Protein AF-A0A2V6F5T4-F1 (afdb_monomer_lite)

Structure (mmCIF, N/CA/C/O backbone):
data_AF-A0A2V6F5T4-F1
#
_entry.id   AF-A0A2V6F5T4-F1
#
loop_
_atom_site.group_PDB
_atom_site.id
_atom_site.type_symbol
_atom_site.label_atom_id
_atom_site.label_alt_id
_atom_site.label_comp_id
_atom_site.label_asym_id
_atom_site.label_entity_id
_atom_site.label_seq_id
_atom_site.pdbx_PDB_ins_code
_atom_site.Cartn_x
_atom_site.Cartn_y
_atom_site.Cartn_z
_atom_site.occupancy
_atom_site.B_iso_or_equiv
_atom_site.auth_seq_id
_atom_site.auth_comp_id
_atom_site.auth_asym_id
_atom_site.auth_atom_id
_atom_site.pdbx_PDB_model_num
ATOM 1 N N . ASN A 1 1 ? -30.373 2.859 37.432 1.00 72.00 1 ASN A N 1
ATOM 2 C CA . ASN A 1 1 ? -30.813 2.061 36.276 1.00 72.00 1 ASN A CA 1
ATOM 3 C C . ASN A 1 1 ? -31.064 3.015 35.100 1.00 72.00 1 ASN A C 1
ATOM 5 O O . ASN A 1 1 ? -31.873 3.917 35.272 1.00 72.00 1 ASN A O 1
ATOM 9 N N . ASN A 1 2 ? -30.318 2.915 33.987 1.00 83.19 2 ASN A N 1
ATOM 10 C CA . ASN A 1 2 ? -30.470 3.783 32.800 1.00 83.19 2 ASN A CA 1
ATOM 11 C C . ASN A 1 2 ? -30.377 2.954 31.492 1.00 83.19 2 ASN A C 1
ATOM 13 O O . ASN A 1 2 ? -29.278 2.784 30.958 1.00 83.19 2 ASN A O 1
ATOM 17 N N . PRO A 1 3 ? -31.503 2.423 30.983 1.00 86.75 3 PRO A N 1
ATOM 18 C CA . PRO A 1 3 ? -31.529 1.568 29.794 1.00 86.75 3 PRO A CA 1
ATOM 19 C C . PRO A 1 3 ? -31.263 2.321 28.480 1.00 86.75 3 PRO A C 1
ATOM 21 O O . PRO A 1 3 ? -30.729 1.734 27.541 1.00 86.75 3 PRO A O 1
ATOM 24 N N . GLU A 1 4 ? -31.576 3.617 28.398 1.00 90.00 4 GLU A N 1
ATOM 25 C CA . GLU A 1 4 ? -31.294 4.417 27.197 1.00 90.00 4 GLU A CA 1
ATOM 26 C C . GLU A 1 4 ? -29.788 4.593 26.981 1.00 90.00 4 GLU A C 1
ATOM 28 O O . GLU A 1 4 ? -29.300 4.464 25.858 1.00 90.00 4 GLU A O 1
ATOM 33 N N . ALA A 1 5 ? -29.031 4.793 28.065 1.00 88.94 5 ALA A N 1
ATOM 34 C CA . ALA A 1 5 ? -27.573 4.842 28.002 1.00 88.94 5 ALA A CA 1
ATOM 35 C C . ALA A 1 5 ? -26.958 3.506 27.549 1.00 88.94 5 ALA A C 1
ATOM 37 O O . ALA A 1 5 ? -25.975 3.513 26.810 1.00 88.94 5 ALA A O 1
ATOM 38 N N . ALA A 1 6 ? -27.535 2.368 27.956 1.00 90.94 6 ALA A N 1
ATOM 39 C CA . ALA A 1 6 ? -27.099 1.051 27.488 1.00 90.94 6 ALA A CA 1
ATOM 40 C C . ALA A 1 6 ? -27.348 0.882 25.983 1.00 90.94 6 ALA A C 1
ATOM 42 O O . ALA A 1 6 ? -26.426 0.537 25.245 1.00 90.94 6 ALA A O 1
ATOM 43 N N . LYS A 1 7 ? -28.545 1.249 25.508 1.00 92.94 7 LYS A N 1
ATOM 44 C CA . LYS A 1 7 ? -28.891 1.191 24.083 1.00 92.94 7 LYS A CA 1
ATOM 45 C C . LYS A 1 7 ? -27.978 2.073 23.223 1.00 92.94 7 LYS A C 1
ATOM 47 O O . LYS A 1 7 ? -27.469 1.609 22.205 1.00 92.94 7 LYS A O 1
ATOM 52 N N . ALA A 1 8 ? -27.724 3.311 23.647 1.00 93.81 8 ALA A N 1
ATOM 53 C CA . ALA A 1 8 ? -26.816 4.213 22.940 1.00 93.81 8 ALA A CA 1
ATOM 54 C C . ALA A 1 8 ? -25.374 3.671 22.901 1.00 93.81 8 ALA A C 1
ATOM 56 O O . ALA A 1 8 ? -24.685 3.798 21.888 1.00 93.81 8 ALA A O 1
ATOM 57 N N . ALA A 1 9 ? -24.913 3.038 23.985 1.00 93.44 9 ALA A N 1
ATOM 58 C CA . ALA A 1 9 ? -23.590 2.424 24.030 1.00 93.44 9 ALA A CA 1
ATOM 59 C C . ALA A 1 9 ? -23.482 1.198 23.103 1.00 93.44 9 ALA A C 1
ATOM 61 O O . ALA A 1 9 ? -22.468 1.054 22.420 1.00 93.44 9 ALA A O 1
ATOM 62 N N . ASP A 1 10 ? -24.523 0.364 23.015 1.00 94.94 10 ASP A N 1
ATOM 63 C CA . ASP A 1 10 ? -24.585 -0.765 22.075 1.00 94.94 10 ASP A CA 1
ATOM 64 C C . ASP A 1 10 ? -24.602 -0.309 20.610 1.00 94.94 10 ASP A C 1
ATOM 66 O O . ASP A 1 10 ? -23.906 -0.878 19.766 1.00 94.94 10 ASP A O 1
ATOM 70 N N . GLU A 1 11 ? -25.365 0.736 20.283 1.00 95.75 11 GLU A N 1
ATOM 71 C CA . GLU A 1 11 ? -25.356 1.336 18.943 1.00 95.75 11 GLU A CA 1
ATOM 72 C C . GLU A 1 11 ? -23.974 1.913 18.605 1.00 95.75 11 GLU A C 1
ATOM 74 O O . GLU A 1 11 ? -23.445 1.666 17.518 1.00 95.75 11 GLU A O 1
ATOM 79 N N . GLY A 1 12 ? -23.337 2.591 19.564 1.00 95.44 12 GLY A N 1
ATOM 80 C CA . GLY A 1 12 ? -21.963 3.070 19.434 1.00 95.44 12 GLY A CA 1
ATOM 81 C C . GLY A 1 12 ? -20.952 1.941 19.203 1.00 95.44 12 GLY A C 1
ATOM 82 O O . GLY A 1 12 ? -20.086 2.065 18.336 1.00 95.44 12 GLY A O 1
ATOM 83 N N . ALA A 1 13 ? -21.077 0.820 19.920 1.00 97.00 13 ALA A N 1
ATOM 84 C CA . ALA A 1 13 ? -20.222 -0.352 19.735 1.00 97.00 13 ALA A CA 1
ATOM 85 C C . ALA A 1 13 ? -20.394 -0.980 18.344 1.00 97.00 13 ALA A C 1
ATOM 87 O O . ALA A 1 13 ? -19.398 -1.298 17.694 1.00 97.00 13 ALA A O 1
ATOM 88 N N . LYS A 1 14 ? -21.632 -1.079 17.841 1.00 97.06 14 LYS A N 1
ATOM 89 C CA . LYS A 1 14 ? -21.918 -1.579 16.484 1.00 97.06 14 LYS A CA 1
ATOM 90 C C . LYS A 1 14 ? -21.342 -0.675 15.395 1.00 97.06 14 LYS A C 1
ATOM 92 O O . LYS A 1 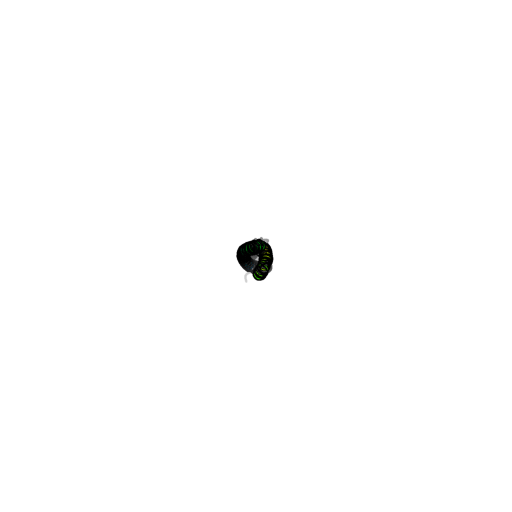14 ? -20.770 -1.168 14.424 1.00 97.06 14 LYS A O 1
ATOM 97 N N . LEU A 1 15 ? -21.466 0.645 15.545 1.00 96.62 15 LEU A N 1
ATOM 98 C CA . LEU A 1 15 ? -20.877 1.603 14.604 1.00 96.62 15 LEU A CA 1
ATOM 99 C C . LEU A 1 15 ? -19.347 1.539 14.620 1.00 96.62 15 LEU A C 1
ATOM 101 O O . LEU A 1 15 ? -18.727 1.539 13.557 1.00 96.62 15 LEU A O 1
ATOM 105 N N . ALA A 1 16 ? -18.740 1.433 15.804 1.00 96.50 16 ALA A N 1
ATOM 106 C CA . ALA A 1 16 ? -17.295 1.274 15.941 1.00 96.50 16 ALA A CA 1
ATOM 107 C C . ALA A 1 16 ? -16.802 -0.048 15.331 1.00 96.50 16 ALA A C 1
ATOM 109 O O . ALA A 1 16 ? -15.759 -0.076 14.683 1.00 96.50 16 ALA A O 1
ATOM 110 N N . GLU A 1 17 ? -17.566 -1.131 15.481 1.00 97.56 17 GLU A N 1
ATOM 111 C CA . GLU A 1 17 ? -17.277 -2.411 14.839 1.00 97.56 17 GLU A CA 1
ATOM 112 C C . GLU A 1 17 ? -17.312 -2.321 13.315 1.00 97.56 17 GLU A C 1
ATOM 114 O O . GLU A 1 17 ? -16.372 -2.776 12.660 1.00 97.56 17 GLU A O 1
ATOM 119 N N . LYS A 1 18 ? -18.358 -1.704 12.756 1.00 97.56 18 LYS A N 1
ATOM 120 C CA . LYS A 1 18 ? -18.464 -1.498 11.311 1.00 97.56 18 LYS A CA 1
ATOM 121 C C . LYS A 1 18 ? -17.301 -0.657 10.784 1.00 97.56 18 LYS A C 1
ATOM 123 O O . LYS A 1 18 ? -16.649 -1.058 9.827 1.00 97.56 18 LYS A O 1
ATOM 128 N N . LEU A 1 19 ? -16.990 0.453 11.452 1.00 97.50 19 LEU A N 1
ATOM 129 C CA . LEU A 1 19 ? -15.878 1.323 11.073 1.00 97.50 19 LEU A CA 1
ATOM 130 C C . LEU A 1 19 ? -14.531 0.586 11.106 1.00 97.50 19 LEU A C 1
ATOM 132 O O . LEU A 1 19 ? -13.723 0.745 10.193 1.00 97.50 19 LEU A O 1
ATOM 136 N N . ALA A 1 20 ? -14.284 -0.231 12.133 1.00 97.94 20 ALA A N 1
ATOM 137 C CA . ALA A 1 20 ? -13.067 -1.032 12.220 1.00 97.94 20 ALA A CA 1
ATOM 138 C C . ALA A 1 20 ? -12.972 -2.058 11.079 1.00 97.94 20 ALA A C 1
ATOM 140 O O . ALA A 1 20 ? -11.898 -2.231 10.508 1.00 97.94 20 ALA A O 1
ATOM 141 N N . ALA A 1 21 ? -14.085 -2.700 10.709 1.00 98.06 21 ALA A N 1
ATOM 142 C CA . ALA A 1 21 ? -14.123 -3.627 9.580 1.00 98.06 21 ALA A CA 1
ATOM 143 C C . ALA A 1 21 ? -13.851 -2.921 8.239 1.00 98.06 21 ALA A C 1
ATOM 145 O O . ALA A 1 21 ? -13.029 -3.400 7.454 1.00 98.06 21 ALA A O 1
ATOM 146 N N . ASP A 1 22 ? -14.483 -1.768 8.006 1.00 97.94 22 ASP A N 1
ATOM 147 C CA . ASP A 1 22 ? -14.306 -0.975 6.786 1.00 97.94 22 ASP A CA 1
ATOM 148 C C . ASP A 1 22 ? -12.851 -0.491 6.645 1.00 97.94 22 ASP A C 1
ATOM 150 O O . ASP A 1 22 ? -12.232 -0.653 5.591 1.00 97.94 22 ASP A O 1
ATOM 154 N N . LEU A 1 23 ? -12.256 0.030 7.724 1.00 97.88 23 LEU A N 1
ATOM 155 C CA . LEU A 1 23 ? -10.866 0.499 7.713 1.00 97.88 23 LEU A CA 1
ATOM 156 C C . LEU A 1 23 ? -9.849 -0.645 7.628 1.00 97.88 23 LEU A C 1
ATOM 158 O O . LEU A 1 23 ? -8.803 -0.480 7.001 1.00 97.88 23 LEU A O 1
ATOM 162 N N . ALA A 1 24 ? -10.145 -1.819 8.191 1.00 98.19 24 ALA A N 1
ATOM 163 C CA . ALA A 1 24 ? -9.314 -3.006 8.001 1.00 98.19 24 ALA A CA 1
ATOM 164 C C . ALA A 1 24 ? -9.333 -3.487 6.540 1.00 98.19 24 ALA A C 1
ATOM 166 O O . ALA A 1 24 ? -8.290 -3.866 6.001 1.00 98.19 24 ALA A O 1
ATOM 167 N N . ALA A 1 25 ? -10.494 -3.447 5.879 1.00 98.06 25 ALA A N 1
ATOM 168 C CA . ALA A 1 25 ? -10.601 -3.763 4.458 1.00 98.06 25 ALA A CA 1
ATOM 169 C C . ALA A 1 25 ? -9.822 -2.756 3.597 1.00 98.06 25 ALA A C 1
ATOM 171 O O . ALA A 1 25 ? -9.091 -3.163 2.694 1.00 98.06 25 ALA A O 1
ATOM 172 N N . GLU A 1 26 ? -9.917 -1.463 3.909 1.00 96.88 26 GLU A N 1
ATOM 173 C CA . GLU A 1 26 ? -9.156 -0.417 3.220 1.00 96.88 26 GLU A CA 1
ATOM 174 C C . GLU A 1 26 ? -7.643 -0.576 3.428 1.00 96.88 26 GLU A C 1
ATOM 176 O O . GLU A 1 26 ? -6.873 -0.497 2.475 1.00 96.88 26 GLU A O 1
ATOM 181 N N . SER A 1 27 ? -7.204 -0.910 4.647 1.00 98.25 27 SER A N 1
ATOM 182 C CA . SER A 1 27 ? -5.794 -1.201 4.923 1.00 98.25 27 SER A CA 1
ATOM 183 C C . SER A 1 27 ? -5.257 -2.364 4.092 1.00 98.25 27 SER A C 1
ATOM 185 O O . SER A 1 27 ? -4.097 -2.315 3.683 1.00 98.25 27 SER A O 1
ATOM 187 N N . ARG A 1 28 ? -6.064 -3.401 3.835 1.00 97.94 28 ARG A N 1
ATOM 188 C CA . ARG A 1 28 ? -5.659 -4.522 2.972 1.00 97.94 28 ARG A CA 1
ATOM 189 C C . ARG A 1 28 ? -5.526 -4.081 1.520 1.00 97.94 28 ARG A C 1
ATOM 191 O O . ARG A 1 28 ? -4.487 -4.321 0.919 1.00 97.94 28 ARG A O 1
ATOM 198 N N . LYS A 1 29 ? -6.514 -3.348 0.996 1.00 97.81 29 LYS A N 1
ATOM 199 C CA . LYS A 1 29 ? -6.450 -2.792 -0.366 1.00 97.81 29 LYS A CA 1
ATOM 200 C C . LYS A 1 29 ? -5.232 -1.891 -0.562 1.00 97.81 29 LYS A C 1
ATOM 202 O O . LYS A 1 29 ? -4.568 -1.983 -1.589 1.00 97.81 29 LYS A O 1
ATOM 207 N N . ALA A 1 30 ? -4.917 -1.048 0.421 1.00 97.75 30 ALA A N 1
ATOM 208 C CA . ALA A 1 30 ? -3.745 -0.182 0.369 1.00 97.75 30 ALA A CA 1
ATOM 209 C C . ALA A 1 30 ? -2.432 -0.988 0.380 1.00 97.75 30 ALA A C 1
ATOM 211 O O . ALA A 1 30 ? -1.507 -0.661 -0.362 1.00 97.75 30 ALA A O 1
ATOM 212 N N . ALA A 1 31 ? -2.361 -2.075 1.158 1.00 98.06 31 ALA A N 1
ATOM 213 C CA . ALA A 1 31 ? -1.215 -2.984 1.146 1.00 98.06 31 ALA A CA 1
ATOM 214 C C . ALA A 1 31 ? -1.055 -3.704 -0.207 1.00 98.06 31 ALA A C 1
ATOM 216 O O . ALA A 1 31 ? 0.057 -3.783 -0.730 1.00 98.06 31 ALA A O 1
ATOM 217 N N . ASP A 1 32 ? -2.155 -4.163 -0.810 1.00 97.75 32 ASP A N 1
ATOM 218 C CA . ASP A 1 32 ? -2.145 -4.781 -2.141 1.00 97.75 32 ASP A CA 1
ATOM 219 C C . ASP A 1 32 ? -1.714 -3.780 -3.227 1.00 97.75 32 ASP A C 1
ATOM 221 O O . ASP A 1 32 ? -0.905 -4.107 -4.099 1.00 97.75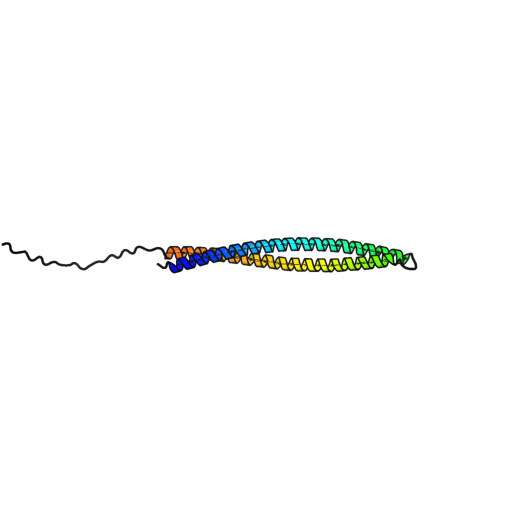 32 ASP A O 1
ATOM 225 N N . ALA A 1 33 ? -2.196 -2.534 -3.150 1.00 97.88 33 ALA A N 1
ATOM 226 C CA . ALA A 1 33 ? -1.789 -1.455 -4.048 1.00 97.88 33 ALA A CA 1
ATOM 227 C C . ALA A 1 33 ? -0.294 -1.125 -3.907 1.00 97.88 33 ALA A C 1
ATOM 229 O O . ALA A 1 33 ? 0.393 -0.935 -4.911 1.00 97.88 33 ALA A O 1
ATOM 230 N N . PHE A 1 34 ? 0.237 -1.118 -2.681 1.00 98.38 34 PHE A N 1
ATOM 231 C CA . PHE A 1 34 ? 1.669 -0.954 -2.446 1.00 98.38 34 PHE A CA 1
ATOM 232 C C . PHE A 1 34 ? 2.484 -2.108 -3.038 1.00 98.3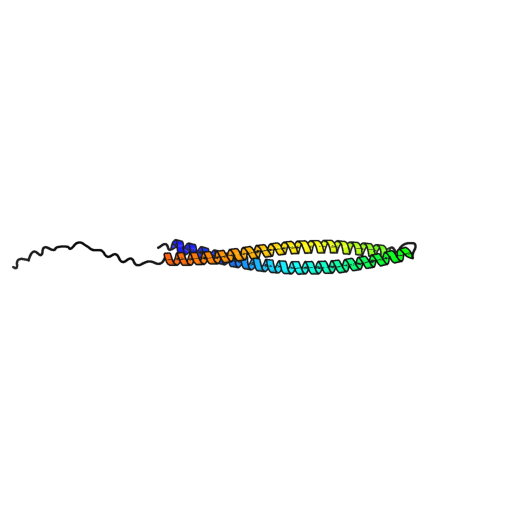8 34 PHE A C 1
ATOM 234 O O . PHE A 1 34 ? 3.461 -1.864 -3.747 1.00 98.38 34 PHE A O 1
ATOM 241 N N . ALA A 1 35 ? 2.050 -3.356 -2.851 1.00 98.19 35 ALA A N 1
ATOM 242 C CA . ALA A 1 35 ? 2.701 -4.513 -3.463 1.00 98.19 35 ALA A CA 1
ATOM 243 C C . ALA A 1 35 ? 2.688 -4.449 -5.003 1.00 98.19 35 ALA A C 1
ATOM 245 O O . ALA A 1 35 ? 3.679 -4.793 -5.651 1.00 98.19 35 ALA A O 1
ATOM 246 N N . ALA A 1 36 ? 1.593 -3.976 -5.603 1.00 97.88 36 ALA A N 1
ATOM 247 C CA . ALA A 1 36 ? 1.515 -3.748 -7.044 1.00 97.88 36 ALA A CA 1
ATOM 248 C C . ALA A 1 36 ? 2.476 -2.637 -7.506 1.00 97.88 36 ALA A C 1
ATOM 250 O O . ALA A 1 36 ? 3.157 -2.801 -8.519 1.00 97.88 36 ALA A O 1
ATOM 251 N N . ALA A 1 37 ? 2.584 -1.544 -6.746 1.00 98.06 37 ALA A N 1
ATOM 252 C CA . ALA A 1 37 ? 3.499 -0.447 -7.049 1.00 98.06 37 ALA A CA 1
ATOM 253 C C . ALA A 1 37 ? 4.978 -0.864 -6.943 1.00 98.06 37 ALA A C 1
ATOM 255 O O . ALA A 1 37 ? 5.787 -0.437 -7.764 1.00 98.06 37 ALA A O 1
ATOM 256 N N . ILE A 1 38 ? 5.331 -1.748 -5.999 1.00 98.38 38 ILE A N 1
ATOM 257 C CA . ILE A 1 38 ? 6.672 -2.355 -5.927 1.00 98.38 38 ILE A CA 1
ATOM 258 C C . ILE A 1 38 ? 6.983 -3.107 -7.224 1.00 98.38 38 ILE A C 1
ATOM 260 O O . ILE A 1 38 ? 7.994 -2.821 -7.860 1.00 98.38 38 ILE A O 1
ATOM 264 N N . LYS A 1 39 ? 6.091 -4.007 -7.659 1.00 97.75 39 LYS A N 1
ATOM 265 C CA . LYS A 1 39 ? 6.289 -4.780 -8.898 1.00 97.75 39 LYS A CA 1
ATOM 266 C C . LYS A 1 39 ? 6.393 -3.881 -10.129 1.00 97.75 39 LYS A C 1
ATOM 268 O O . LYS A 1 39 ? 7.188 -4.151 -11.025 1.00 97.75 39 LYS A O 1
ATOM 273 N N . ALA A 1 40 ? 5.595 -2.815 -10.186 1.00 97.75 40 ALA A N 1
ATOM 274 C CA . ALA A 1 40 ? 5.653 -1.846 -11.276 1.00 97.75 40 ALA A CA 1
ATOM 275 C C . ALA A 1 40 ? 6.998 -1.103 -11.311 1.00 97.75 40 ALA A C 1
ATOM 277 O O . ALA A 1 40 ? 7.566 -0.939 -12.389 1.00 97.75 40 ALA A O 1
ATOM 278 N N . ALA A 1 41 ? 7.526 -0.708 -10.148 1.00 97.56 41 ALA A N 1
ATOM 279 C CA . ALA A 1 41 ? 8.847 -0.094 -10.038 1.00 97.56 41 ALA A CA 1
ATOM 280 C C . ALA A 1 41 ? 9.967 -1.059 -10.453 1.00 97.56 41 ALA A C 1
ATOM 282 O O . ALA A 1 41 ? 10.841 -0.681 -11.222 1.00 97.56 41 ALA A O 1
ATOM 283 N N . GLU A 1 42 ? 9.912 -2.326 -10.033 1.00 97.81 42 GLU A N 1
ATOM 284 C CA . GLU A 1 42 ? 10.884 -3.345 -10.458 1.00 97.81 42 GLU A CA 1
ATOM 285 C C . GLU A 1 42 ? 10.848 -3.585 -11.975 1.00 97.81 42 GLU A C 1
ATOM 287 O O . GLU A 1 42 ? 11.891 -3.679 -12.625 1.00 97.81 42 GLU A O 1
ATOM 292 N N . ALA A 1 43 ? 9.649 -3.642 -12.562 1.00 97.50 43 ALA A N 1
ATOM 293 C CA . ALA A 1 43 ? 9.485 -3.788 -14.004 1.00 97.50 43 ALA A CA 1
ATOM 294 C C . ALA A 1 43 ? 10.007 -2.563 -14.776 1.00 97.50 43 ALA A C 1
ATOM 296 O O . ALA A 1 43 ? 10.627 -2.726 -15.828 1.00 97.50 43 ALA A O 1
ATOM 297 N N . ALA A 1 44 ? 9.781 -1.350 -14.264 1.00 98.00 44 ALA A N 1
ATOM 298 C CA . ALA A 1 44 ? 10.298 -0.124 -14.867 1.00 98.00 44 ALA A CA 1
ATOM 299 C C . ALA A 1 44 ? 11.834 -0.063 -14.795 1.00 98.00 44 ALA A C 1
ATOM 301 O O . ALA A 1 44 ? 12.471 0.188 -15.818 1.00 98.00 44 ALA A O 1
ATOM 302 N N . ALA A 1 45 ? 12.428 -0.429 -13.657 1.00 97.44 45 ALA A N 1
ATOM 303 C CA . ALA A 1 45 ? 13.879 -0.509 -13.493 1.00 97.44 45 ALA A CA 1
ATOM 304 C C . ALA A 1 45 ? 14.519 -1.529 -14.452 1.00 97.44 45 ALA A C 1
ATOM 306 O O . ALA A 1 45 ? 15.571 -1.275 -15.044 1.00 97.44 45 ALA A O 1
ATOM 307 N N . ALA A 1 46 ? 13.869 -2.680 -14.663 1.00 97.75 46 ALA A N 1
ATOM 308 C CA . ALA A 1 46 ? 14.321 -3.669 -15.639 1.00 97.75 46 ALA A CA 1
ATOM 309 C C . ALA A 1 46 ? 14.266 -3.126 -17.080 1.00 97.75 46 ALA A C 1
ATOM 311 O O . ALA A 1 46 ? 15.203 -3.332 -17.852 1.00 97.75 46 ALA A O 1
ATOM 312 N N . GLN A 1 47 ? 13.200 -2.403 -17.438 1.00 96.69 47 GLN A N 1
ATOM 313 C CA . GLN A 1 47 ? 13.073 -1.759 -18.751 1.00 96.69 47 GLN A CA 1
ATOM 314 C C . GLN A 1 47 ? 14.128 -0.673 -18.962 1.00 96.69 47 GLN A C 1
ATOM 316 O O . GLN A 1 47 ? 14.735 -0.627 -20.031 1.00 96.69 47 GLN A O 1
ATOM 321 N N . LEU A 1 48 ? 14.397 0.141 -17.939 1.00 97.88 48 LEU A N 1
ATOM 322 C CA . LEU A 1 48 ? 15.466 1.134 -17.955 1.00 97.88 48 LEU A CA 1
ATOM 323 C C . LEU A 1 48 ? 16.827 0.486 -18.208 1.00 97.88 48 LEU A C 1
ATOM 325 O O . LEU A 1 48 ? 17.565 0.942 -19.078 1.00 97.88 48 LEU A O 1
ATOM 329 N N . LYS A 1 49 ? 17.143 -0.613 -17.513 1.00 97.50 49 LYS A N 1
ATOM 330 C CA . LYS A 1 49 ? 18.403 -1.332 -17.733 1.00 97.50 49 LYS A CA 1
ATOM 331 C C . LYS A 1 49 ? 18.546 -1.795 -19.185 1.00 97.50 49 LYS A C 1
ATOM 333 O O . LYS A 1 49 ? 19.575 -1.542 -19.804 1.00 97.50 49 LYS A O 1
ATOM 338 N N . VAL A 1 50 ? 17.505 -2.416 -19.739 1.00 98.00 50 VAL A N 1
ATOM 339 C CA . VAL A 1 50 ? 17.512 -2.891 -21.132 1.00 98.00 50 VAL A CA 1
ATOM 340 C C . VAL A 1 50 ? 17.657 -1.729 -22.119 1.00 98.00 50 VAL A C 1
ATOM 342 O O . VAL A 1 50 ? 18.414 -1.832 -23.084 1.00 98.00 50 VAL A O 1
ATOM 345 N N . ALA A 1 51 ? 16.954 -0.617 -21.897 1.00 97.69 51 ALA A N 1
ATOM 346 C CA . ALA A 1 51 ? 17.039 0.555 -22.764 1.00 97.69 51 ALA A CA 1
ATOM 347 C C . ALA A 1 51 ? 18.433 1.208 -22.709 1.00 97.69 51 ALA A C 1
ATOM 349 O O . ALA A 1 51 ? 18.997 1.547 -23.748 1.00 97.69 51 ALA A O 1
ATOM 350 N N . ALA A 1 52 ? 19.036 1.295 -21.520 1.00 97.50 52 ALA A N 1
ATOM 351 C CA . ALA A 1 52 ? 20.395 1.801 -21.342 1.00 97.50 52 ALA A CA 1
ATOM 352 C C . ALA A 1 52 ? 21.443 0.920 -22.047 1.00 97.50 52 ALA A C 1
ATOM 354 O O . ALA A 1 52 ? 22.342 1.441 -22.707 1.00 97.50 52 ALA A O 1
ATOM 355 N N . GLU A 1 53 ? 21.312 -0.409 -21.961 1.00 97.81 53 GLU A N 1
ATOM 356 C CA . GLU A 1 53 ? 22.189 -1.358 -22.663 1.00 97.81 53 GLU A CA 1
ATOM 357 C C . GLU A 1 53 ? 22.071 -1.218 -24.191 1.00 97.81 53 GLU A C 1
ATOM 359 O O . GLU A 1 53 ? 23.088 -1.172 -24.889 1.00 97.81 53 GLU A O 1
ATOM 364 N N . LYS A 1 54 ? 20.846 -1.076 -24.719 1.00 97.25 54 LYS A N 1
ATOM 365 C CA . LYS A 1 54 ? 20.613 -0.818 -26.150 1.00 97.25 54 LYS A CA 1
ATOM 366 C C . LYS A 1 54 ? 21.226 0.501 -26.606 1.00 97.25 54 LYS A C 1
ATOM 368 O O . LYS A 1 54 ? 21.886 0.534 -27.643 1.00 97.25 54 LYS A O 1
ATOM 373 N N . PHE A 1 55 ? 21.039 1.572 -25.838 1.00 97.50 55 PHE A N 1
ATOM 374 C CA . PHE A 1 55 ? 21.618 2.873 -26.156 1.00 97.50 55 PHE A CA 1
ATOM 375 C C . PHE A 1 55 ? 23.150 2.827 -26.158 1.00 97.50 55 PHE A C 1
ATOM 377 O O . PHE A 1 55 ? 23.778 3.315 -27.097 1.00 97.50 55 PHE A O 1
ATOM 384 N N . ALA A 1 56 ? 23.767 2.168 -25.171 1.00 96.69 56 ALA A N 1
ATOM 385 C CA . ALA A 1 56 ? 25.217 1.985 -25.125 1.00 96.69 56 ALA A CA 1
ATOM 386 C C . ALA A 1 56 ? 25.750 1.204 -26.344 1.00 96.69 56 ALA A C 1
ATOM 388 O O . ALA A 1 56 ? 26.776 1.575 -26.927 1.00 96.69 56 ALA A O 1
ATOM 389 N N . ALA A 1 57 ? 25.037 0.153 -26.763 1.00 95.56 57 ALA A N 1
ATOM 390 C CA . ALA A 1 57 ? 25.378 -0.621 -27.953 1.00 95.56 57 ALA A CA 1
ATOM 391 C C . ALA A 1 57 ? 25.243 0.209 -29.242 1.00 95.56 57 ALA A C 1
ATOM 393 O O . ALA A 1 57 ? 26.163 0.213 -30.062 1.00 95.56 57 ALA A O 1
ATOM 394 N N . ALA A 1 58 ? 24.142 0.951 -29.398 1.00 94.31 58 ALA A N 1
ATOM 395 C CA . ALA A 1 58 ? 23.907 1.815 -30.554 1.00 94.31 58 ALA A CA 1
ATOM 396 C C . ALA A 1 58 ? 24.951 2.939 -30.647 1.00 94.31 58 ALA A C 1
ATOM 398 O O . ALA A 1 58 ? 25.493 3.195 -31.721 1.00 94.31 58 ALA A O 1
ATOM 399 N N . LYS A 1 59 ? 25.317 3.539 -29.508 1.00 94.19 59 LYS A N 1
ATOM 400 C CA . LYS A 1 59 ? 26.395 4.529 -29.423 1.00 94.19 59 LYS A CA 1
ATOM 401 C C . LYS A 1 59 ? 27.733 3.946 -29.887 1.00 94.19 59 LYS A C 1
ATOM 403 O O . LYS A 1 59 ? 28.382 4.526 -30.749 1.00 94.19 59 LYS A O 1
ATOM 408 N N . THR A 1 60 ? 28.097 2.763 -29.390 1.00 93.00 60 THR A N 1
ATOM 409 C CA . THR A 1 60 ? 29.342 2.083 -29.788 1.00 93.00 60 THR A CA 1
ATOM 410 C C . THR A 1 60 ? 29.365 1.755 -31.287 1.00 93.00 60 THR A C 1
ATOM 412 O O . THR A 1 60 ? 30.416 1.833 -31.925 1.00 93.00 60 THR A O 1
ATOM 415 N N . ALA A 1 61 ? 28.225 1.368 -31.868 1.00 89.56 61 ALA A N 1
ATOM 416 C CA . ALA A 1 61 ? 28.115 1.073 -33.297 1.00 89.56 61 ALA A CA 1
ATOM 417 C C . ALA A 1 61 ? 28.274 2.334 -34.169 1.00 89.56 61 ALA A C 1
ATOM 419 O O . ALA A 1 61 ? 29.006 2.304 -35.162 1.00 89.56 61 ALA A O 1
ATOM 420 N N . ALA A 1 62 ? 27.647 3.444 -33.771 1.00 88.12 62 ALA A N 1
ATOM 421 C CA . ALA A 1 62 ? 27.786 4.735 -34.443 1.00 88.12 62 ALA A CA 1
ATOM 422 C C . ALA A 1 62 ? 29.230 5.278 -34.366 1.00 88.12 62 ALA A C 1
ATOM 424 O O . ALA A 1 62 ? 29.787 5.712 -35.371 1.00 88.12 62 ALA A O 1
ATOM 425 N N . GLU A 1 63 ? 29.882 5.176 -33.204 1.00 86.50 63 GLU A N 1
ATOM 426 C CA . GLU A 1 63 ? 31.265 5.646 -33.013 1.00 86.50 63 GLU A CA 1
ATOM 427 C C . GLU A 1 63 ? 32.284 4.841 -33.841 1.00 86.50 63 GLU A C 1
ATOM 429 O O . GLU A 1 63 ? 33.201 5.411 -34.434 1.00 86.50 63 GLU A O 1
ATOM 434 N N . LYS A 1 64 ? 32.119 3.513 -33.939 1.00 82.56 64 LYS A N 1
ATOM 435 C CA . LYS A 1 64 ? 33.009 2.648 -34.743 1.00 82.56 64 LYS A CA 1
ATOM 436 C C . LYS A 1 64 ? 32.952 2.937 -36.241 1.00 82.56 64 LYS A C 1
ATOM 438 O O . LYS A 1 64 ? 33.939 2.724 -36.939 1.00 82.56 64 LYS A O 1
ATOM 443 N N . THR A 1 65 ? 31.802 3.360 -36.752 1.00 71.50 65 THR A N 1
ATOM 444 C CA . THR A 1 65 ? 31.640 3.656 -38.183 1.00 71.50 65 THR A CA 1
ATOM 445 C C . THR A 1 65 ? 32.093 5.067 -38.522 1.00 71.50 65 THR A C 1
ATOM 447 O O . THR A 1 65 ? 32.711 5.253 -39.566 1.00 71.50 65 THR A O 1
ATOM 450 N N . GLN A 1 66 ? 31.944 6.022 -37.598 1.00 68.12 66 GLN A N 1
ATOM 451 C CA . GLN A 1 66 ? 32.569 7.343 -37.709 1.00 68.12 66 GLN A CA 1
ATOM 452 C C . GLN A 1 66 ? 34.100 7.292 -37.835 1.00 68.12 66 GLN A C 1
ATOM 454 O O . GLN A 1 66 ? 34.670 8.169 -38.475 1.00 68.12 66 GLN A O 1
ATOM 459 N N . SER A 1 67 ? 34.783 6.285 -37.269 1.00 62.69 67 SER A N 1
ATOM 460 C CA . SER A 1 67 ? 36.241 6.156 -37.437 1.00 62.69 67 SER A CA 1
ATOM 461 C C . SER A 1 67 ? 36.669 5.535 -38.772 1.00 62.69 67 SER A C 1
ATOM 463 O O . SER A 1 67 ? 37.853 5.587 -39.094 1.00 62.69 67 SER A O 1
ATOM 465 N N . ASN A 1 68 ? 35.747 4.914 -39.518 1.00 61.56 68 ASN A N 1
ATOM 466 C CA . ASN A 1 68 ? 36.065 4.065 -40.673 1.00 61.56 68 ASN A CA 1
ATOM 467 C C . ASN A 1 68 ? 35.384 4.482 -41.990 1.00 61.56 68 ASN A C 1
ATOM 469 O O . ASN A 1 68 ? 35.769 3.960 -43.035 1.00 61.56 68 ASN A O 1
ATOM 473 N N . ALA A 1 69 ? 34.394 5.379 -41.971 1.00 59.28 69 ALA A N 1
ATOM 474 C CA . ALA A 1 69 ? 33.657 5.802 -43.160 1.00 59.28 69 ALA A CA 1
ATOM 475 C C . ALA A 1 69 ? 33.436 7.324 -43.188 1.00 59.28 69 ALA A C 1
ATOM 477 O O . ALA A 1 69 ? 32.872 7.899 -42.258 1.00 59.28 69 ALA A O 1
ATOM 478 N N . GLU A 1 70 ? 33.837 7.962 -44.292 1.00 64.69 70 GLU A N 1
ATOM 479 C CA . GLU A 1 70 ? 33.296 9.256 -44.716 1.00 64.69 70 GLU A CA 1
ATOM 480 C C . GLU A 1 70 ? 32.322 9.009 -45.881 1.00 64.69 70 GLU A C 1
ATOM 482 O O . GLU A 1 70 ? 32.748 8.452 -46.899 1.00 64.69 70 GLU A O 1
ATOM 487 N N . PRO A 1 71 ? 31.040 9.417 -45.797 1.00 63.53 71 PRO A N 1
ATOM 488 C CA . PRO A 1 71 ? 30.332 10.023 -44.661 1.00 63.53 71 PRO A CA 1
ATOM 489 C C . PRO A 1 71 ? 29.879 9.003 -43.587 1.00 63.53 71 PRO A C 1
ATOM 491 O O 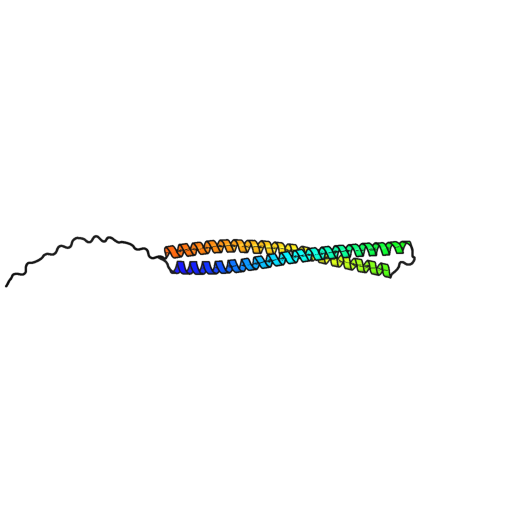. PRO A 1 71 ? 29.827 7.803 -43.865 1.00 63.53 71 PRO A O 1
ATOM 494 N N . PRO A 1 72 ? 29.515 9.471 -42.373 1.00 69.25 72 PRO A N 1
ATOM 495 C CA . PRO A 1 72 ? 28.944 8.627 -41.326 1.00 69.25 72 PRO A CA 1
ATOM 496 C C . PRO A 1 72 ? 27.638 7.971 -41.782 1.00 69.25 72 PRO A C 1
ATOM 498 O O . PRO A 1 72 ? 26.824 8.584 -42.476 1.00 69.25 72 PRO A O 1
ATOM 501 N N . ASP A 1 73 ? 27.438 6.728 -41.355 1.00 83.50 73 ASP A N 1
ATOM 502 C CA . ASP A 1 73 ? 26.264 5.937 -41.705 1.00 83.50 73 ASP A CA 1
ATOM 503 C C . ASP A 1 73 ? 25.003 6.522 -41.042 1.00 83.50 73 ASP A C 1
ATOM 505 O O . ASP A 1 73 ? 24.821 6.451 -39.821 1.00 83.50 73 ASP 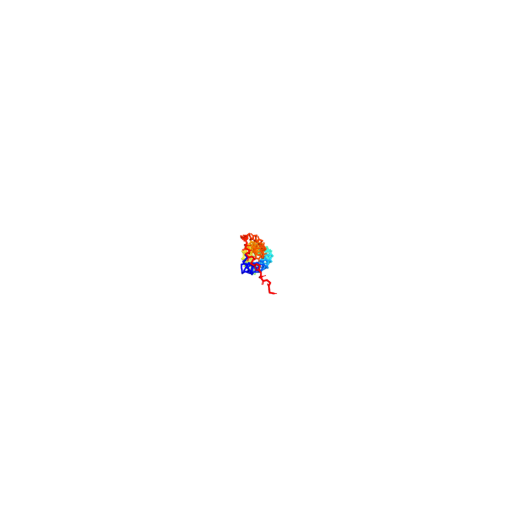A O 1
ATOM 509 N N . ALA A 1 74 ? 24.147 7.145 -41.855 1.00 86.75 74 ALA A N 1
ATOM 510 C CA . ALA A 1 74 ? 22.948 7.839 -41.398 1.00 86.75 74 ALA A CA 1
ATOM 511 C C . ALA A 1 74 ? 21.970 6.909 -40.659 1.00 86.75 74 ALA A C 1
ATOM 513 O O . ALA A 1 74 ? 21.295 7.361 -39.730 1.00 86.75 74 ALA A O 1
ATOM 514 N N . ASP A 1 75 ? 21.937 5.619 -41.008 1.00 89.38 75 ASP A N 1
ATOM 515 C CA . ASP A 1 75 ? 21.056 4.644 -40.365 1.00 89.38 75 ASP A CA 1
ATOM 516 C C . ASP A 1 75 ? 21.523 4.337 -38.933 1.00 89.38 75 ASP A C 1
ATOM 518 O O . ASP A 1 75 ? 20.703 4.188 -38.023 1.00 89.38 75 ASP A O 1
ATOM 522 N N . LEU A 1 76 ? 22.838 4.315 -38.688 1.00 89.44 76 LEU A N 1
ATOM 523 C CA . LEU A 1 76 ? 23.398 4.101 -37.349 1.00 89.44 76 LEU A CA 1
ATOM 524 C C . LEU A 1 76 ? 23.224 5.317 -36.436 1.00 89.44 76 LEU A C 1
ATOM 526 O O . LEU A 1 76 ? 22.961 5.149 -35.243 1.00 89.44 76 LEU A O 1
ATOM 530 N N . ILE A 1 77 ? 23.321 6.531 -36.985 1.00 89.62 77 ILE A N 1
ATOM 531 C CA . ILE A 1 77 ? 23.007 7.760 -36.242 1.00 89.62 77 ILE A CA 1
ATOM 532 C C . ILE A 1 77 ? 21.523 7.778 -35.860 1.00 89.62 77 ILE A C 1
ATOM 534 O O . ILE A 1 77 ? 21.195 7.966 -34.688 1.00 89.62 77 ILE A O 1
ATOM 538 N N . ALA A 1 78 ? 20.630 7.477 -36.807 1.00 91.69 78 ALA A N 1
ATOM 539 C CA . ALA A 1 78 ? 19.198 7.384 -36.535 1.00 91.69 78 ALA A CA 1
ATOM 540 C C . ALA A 1 78 ? 18.872 6.307 -35.482 1.00 91.69 78 ALA A C 1
ATOM 542 O O . ALA A 1 78 ? 18.053 6.543 -34.592 1.00 91.69 78 ALA A O 1
ATOM 543 N N . ALA A 1 79 ? 19.538 5.148 -35.532 1.00 92.88 79 ALA A N 1
ATOM 544 C CA . ALA A 1 79 ? 19.381 4.091 -34.534 1.00 92.88 79 ALA A CA 1
ATOM 545 C C . ALA A 1 79 ? 19.870 4.515 -33.137 1.00 92.88 79 ALA A C 1
ATOM 547 O O . ALA A 1 79 ? 19.222 4.197 -32.138 1.00 92.88 79 ALA A O 1
ATOM 548 N N . ARG A 1 80 ? 20.984 5.258 -33.050 1.00 94.62 80 ARG A N 1
ATOM 549 C CA . ARG A 1 80 ? 21.493 5.824 -31.790 1.00 94.62 80 ARG A CA 1
ATOM 550 C C . ARG A 1 80 ? 20.514 6.829 -31.194 1.00 94.62 80 ARG A C 1
ATOM 552 O O . ARG A 1 80 ? 20.233 6.744 -30.002 1.00 94.62 80 ARG A O 1
ATOM 559 N N . ASP A 1 81 ? 19.974 7.732 -32.006 1.00 95.00 81 ASP A N 1
ATOM 560 C CA . ASP A 1 81 ? 19.025 8.752 -31.547 1.00 95.00 81 ASP A CA 1
ATOM 561 C C . ASP A 1 81 ? 17.679 8.135 -31.135 1.00 95.00 81 ASP A C 1
ATOM 563 O O . ASP A 1 81 ? 17.057 8.565 -30.163 1.00 95.00 81 ASP A O 1
ATOM 567 N N . ALA A 1 82 ? 17.226 7.091 -31.836 1.00 95.69 82 ALA A N 1
ATOM 568 C CA . ALA A 1 82 ? 16.048 6.326 -31.435 1.00 95.69 82 ALA A CA 1
ATOM 569 C C . ALA A 1 82 ? 16.273 5.609 -30.093 1.00 95.69 82 ALA A C 1
ATOM 571 O O . ALA A 1 82 ? 15.427 5.695 -29.203 1.00 95.69 82 ALA A O 1
ATOM 572 N N . ALA A 1 83 ? 17.427 4.958 -29.918 1.00 96.00 83 ALA A N 1
ATOM 573 C CA . ALA A 1 83 ? 17.771 4.280 -28.671 1.00 96.00 83 ALA A CA 1
ATOM 574 C C . ALA A 1 83 ? 17.956 5.259 -27.496 1.00 96.00 83 ALA A C 1
ATOM 576 O O . ALA A 1 83 ? 17.615 4.916 -26.366 1.00 96.00 83 ALA A O 1
ATOM 577 N N . GLU A 1 84 ? 18.452 6.476 -27.746 1.00 96.88 84 GLU A N 1
ATOM 578 C CA . GLU A 1 84 ? 18.518 7.547 -26.741 1.00 96.88 84 GLU A CA 1
ATOM 579 C C . GLU A 1 84 ? 17.121 7.925 -26.252 1.00 96.88 84 GLU A C 1
ATOM 581 O O . GLU A 1 84 ? 16.865 7.893 -25.052 1.00 96.88 84 GLU A O 1
ATOM 586 N N . LYS A 1 85 ? 16.188 8.183 -27.176 1.00 96.31 85 LYS A N 1
ATOM 587 C CA . LYS A 1 85 ? 14.794 8.500 -26.830 1.00 96.31 85 LYS A CA 1
ATOM 588 C C . LYS A 1 85 ? 14.114 7.369 -26.062 1.00 96.31 85 LYS A C 1
ATOM 590 O O . LYS A 1 85 ? 13.368 7.628 -25.120 1.00 96.31 85 LYS A O 1
ATOM 595 N N . GLU A 1 86 ? 14.363 6.113 -26.440 1.00 95.62 86 GLU A N 1
ATOM 596 C CA . GLU A 1 86 ? 13.867 4.953 -25.688 1.00 95.62 86 GLU A CA 1
ATOM 597 C C . GLU A 1 86 ? 14.442 4.908 -24.264 1.00 95.62 86 GLU A C 1
ATOM 599 O O . GLU A 1 86 ? 13.707 4.620 -23.317 1.00 95.62 86 GLU A O 1
ATOM 604 N N . ALA A 1 87 ? 15.733 5.209 -24.096 1.00 97.00 87 ALA A N 1
ATOM 605 C CA . ALA A 1 87 ? 16.374 5.267 -22.786 1.00 97.00 87 ALA A CA 1
ATOM 606 C C . ALA A 1 87 ? 15.823 6.416 -21.929 1.00 97.00 87 ALA A C 1
ATOM 608 O O . ALA A 1 87 ? 15.502 6.190 -20.764 1.00 97.00 87 ALA A O 1
ATOM 609 N N . GLU A 1 88 ? 15.637 7.611 -22.492 1.00 96.94 88 GLU A N 1
ATOM 610 C CA . GLU A 1 88 ? 15.032 8.758 -21.802 1.00 96.94 88 GLU A CA 1
ATOM 611 C C . GLU A 1 88 ? 13.598 8.461 -21.344 1.00 96.94 88 GLU A C 1
ATOM 613 O O . GLU A 1 88 ? 13.258 8.678 -20.179 1.00 96.94 88 GLU A O 1
ATOM 618 N N . ALA A 1 89 ? 12.773 7.876 -22.218 1.00 96.62 89 ALA A N 1
ATOM 619 C CA . ALA A 1 89 ? 11.415 7.466 -21.867 1.00 96.62 89 ALA A CA 1
ATOM 620 C C . ALA A 1 89 ? 11.403 6.396 -20.759 1.00 96.62 89 ALA A C 1
ATOM 622 O O . ALA A 1 89 ? 10.533 6.400 -19.883 1.00 96.62 89 ALA A O 1
ATOM 623 N N . ALA A 1 90 ? 12.376 5.479 -20.764 1.00 97.38 90 ALA A N 1
ATOM 624 C CA . ALA A 1 90 ? 12.515 4.480 -19.712 1.00 97.38 90 ALA A CA 1
ATOM 625 C C . ALA A 1 90 ? 12.971 5.093 -18.374 1.00 97.38 90 ALA A C 1
ATOM 627 O O . ALA A 1 90 ? 12.486 4.662 -17.329 1.00 97.38 90 ALA A O 1
ATOM 628 N N . VAL A 1 91 ? 13.834 6.120 -18.394 1.00 97.81 91 VAL A N 1
ATOM 629 C CA . VAL A 1 91 ? 14.222 6.891 -17.196 1.00 97.81 91 VAL A CA 1
ATOM 630 C C . VAL A 1 91 ? 13.004 7.582 -16.587 1.00 97.81 91 VAL A C 1
ATOM 632 O O . VAL A 1 91 ? 12.782 7.493 -15.379 1.00 97.81 91 VAL A O 1
ATOM 635 N N . GLU A 1 92 ? 12.191 8.249 -17.407 1.00 97.44 92 GLU A N 1
ATOM 636 C CA . GLU A 1 92 ? 10.980 8.920 -16.928 1.00 97.44 92 GLU A CA 1
ATOM 637 C C . GLU A 1 92 ? 9.994 7.919 -16.315 1.00 97.44 92 GLU A C 1
ATOM 639 O O . GLU A 1 92 ? 9.475 8.135 -15.217 1.00 97.44 92 GLU A O 1
ATOM 644 N N . LYS A 1 93 ? 9.796 6.774 -16.974 1.00 96.00 93 LYS A N 1
ATOM 645 C CA . LYS A 1 93 ? 8.924 5.709 -16.477 1.00 96.00 93 LYS A CA 1
ATOM 646 C C . LYS A 1 93 ? 9.406 5.114 -15.152 1.00 96.00 93 LYS A C 1
ATOM 648 O O . LYS A 1 93 ? 8.580 4.877 -14.270 1.00 96.00 93 LYS A O 1
ATOM 653 N N . ASP A 1 94 ? 10.708 4.879 -15.002 1.00 98.12 94 ASP A N 1
ATOM 654 C CA . ASP A 1 94 ? 11.308 4.406 -13.748 1.00 98.12 94 ASP A CA 1
ATOM 655 C C . ASP A 1 94 ? 11.085 5.408 -12.610 1.00 98.12 94 ASP A C 1
ATOM 657 O O . ASP A 1 94 ? 10.597 5.041 -11.538 1.00 98.12 94 ASP A O 1
ATOM 661 N N . LYS A 1 95 ? 11.307 6.699 -12.881 1.00 97.94 95 LYS A N 1
ATOM 662 C CA . LYS A 1 95 ? 11.045 7.771 -11.919 1.00 97.94 95 LYS A CA 1
ATOM 663 C C . LYS A 1 95 ? 9.577 7.803 -11.484 1.00 97.94 95 LYS A C 1
ATOM 665 O O . LYS A 1 95 ? 9.299 7.795 -10.284 1.00 97.94 95 LYS A O 1
ATOM 670 N N . MET A 1 96 ? 8.641 7.793 -12.434 1.00 97.62 96 MET A N 1
ATOM 671 C CA . MET A 1 96 ? 7.204 7.787 -12.133 1.00 97.62 96 MET A CA 1
ATOM 672 C C . MET A 1 96 ? 6.796 6.553 -11.321 1.00 97.62 96 MET A C 1
ATOM 674 O O . MET A 1 96 ? 6.015 6.660 -10.374 1.00 97.62 96 MET A O 1
ATOM 678 N N . ALA A 1 97 ? 7.335 5.378 -11.656 1.00 97.75 97 ALA A N 1
ATOM 679 C CA . ALA A 1 97 ? 7.061 4.153 -10.913 1.00 97.75 97 ALA A CA 1
ATOM 680 C C . ALA A 1 97 ? 7.637 4.210 -9.485 1.00 97.75 97 ALA A C 1
ATOM 682 O O . ALA A 1 97 ? 6.986 3.766 -8.536 1.00 97.75 97 ALA A O 1
ATOM 683 N N . GLY A 1 98 ? 8.812 4.820 -9.307 1.00 96.56 98 GLY A N 1
ATOM 684 C CA . GLY A 1 98 ? 9.406 5.096 -7.999 1.00 96.56 98 GLY A CA 1
ATOM 685 C C . GLY A 1 98 ? 8.551 6.031 -7.137 1.00 96.56 98 GLY A C 1
ATOM 686 O O . GLY A 1 98 ? 8.286 5.725 -5.971 1.00 96.56 98 GLY A O 1
ATOM 687 N N . GLU A 1 99 ? 8.061 7.134 -7.703 1.00 97.06 99 GLU A N 1
ATOM 688 C CA . GLU A 1 99 ? 7.166 8.082 -7.019 1.00 97.06 99 GLU A CA 1
ATOM 689 C C . GLU A 1 99 ? 5.821 7.437 -6.642 1.00 97.06 99 GLU A C 1
ATOM 691 O O . GLU A 1 99 ? 5.330 7.609 -5.518 1.00 97.06 99 GLU A O 1
ATOM 696 N N . ALA A 1 100 ? 5.253 6.628 -7.542 1.00 97.56 100 ALA A N 1
ATOM 697 C CA . ALA A 1 100 ? 4.043 5.854 -7.279 1.00 97.56 100 ALA A CA 1
ATOM 698 C C . ALA A 1 100 ? 4.250 4.849 -6.136 1.00 97.56 100 ALA A C 1
ATOM 700 O O . ALA A 1 100 ? 3.397 4.739 -5.254 1.00 97.56 100 ALA A O 1
ATOM 701 N N . ARG A 1 101 ? 5.405 4.169 -6.094 1.00 98.00 101 ARG A N 1
ATOM 702 C CA . ARG A 1 101 ? 5.768 3.259 -4.999 1.00 98.00 101 ARG A CA 1
ATOM 703 C C . ARG A 1 101 ? 5.836 3.984 -3.657 1.00 98.00 101 ARG A C 1
ATOM 705 O O . ARG A 1 101 ? 5.238 3.507 -2.698 1.00 98.00 101 ARG A O 1
ATOM 712 N N . ILE A 1 102 ? 6.503 5.138 -3.592 1.00 97.69 102 ILE A N 1
ATOM 713 C CA . ILE A 1 102 ? 6.604 5.947 -2.361 1.00 97.69 102 ILE A CA 1
ATOM 714 C C . ILE A 1 102 ? 5.217 6.414 -1.898 1.00 97.69 102 ILE A C 1
ATOM 716 O O . ILE A 1 102 ? 4.913 6.417 -0.705 1.00 97.69 102 ILE A O 1
ATOM 720 N N . THR A 1 103 ? 4.359 6.811 -2.836 1.00 97.19 103 THR A N 1
ATOM 721 C CA . THR A 1 103 ? 2.994 7.257 -2.524 1.00 97.19 103 THR A CA 1
ATOM 722 C C . THR A 1 103 ? 2.148 6.104 -1.988 1.00 97.19 103 THR A C 1
ATOM 724 O O . THR A 1 103 ? 1.465 6.257 -0.975 1.00 97.19 103 THR A O 1
ATOM 727 N N . ALA A 1 104 ? 2.234 4.932 -2.619 1.00 97.38 104 ALA A N 1
ATOM 728 C CA . ALA A 1 104 ? 1.523 3.740 -2.179 1.00 97.38 104 ALA A CA 1
ATOM 729 C C . ALA A 1 104 ? 2.024 3.232 -0.815 1.00 97.38 104 ALA A C 1
ATOM 731 O O . ALA A 1 104 ? 1.212 2.821 0.008 1.00 97.38 104 ALA A O 1
ATOM 732 N N . GLU A 1 105 ? 3.328 3.330 -0.534 1.00 97.88 105 GLU A N 1
ATOM 733 C CA . GLU A 1 105 ? 3.914 2.999 0.772 1.00 97.88 105 GLU A CA 1
ATOM 734 C C . GLU A 1 105 ? 3.306 3.848 1.892 1.00 97.88 105 GLU A C 1
ATOM 736 O O . GLU A 1 105 ? 2.813 3.319 2.892 1.00 97.88 105 GLU A O 1
ATOM 741 N N . LYS A 1 106 ? 3.287 5.173 1.700 1.00 97.19 106 LYS A N 1
ATOM 742 C CA . LYS A 1 106 ? 2.692 6.111 2.660 1.00 97.19 106 LYS A CA 1
ATOM 743 C C . LYS A 1 106 ? 1.206 5.826 2.857 1.00 97.19 106 LYS A C 1
ATOM 745 O O . LYS A 1 106 ? 0.752 5.736 3.995 1.00 97.19 106 LYS A O 1
ATOM 750 N N . GLY A 1 107 ? 0.470 5.608 1.765 1.00 97.88 107 GLY A N 1
ATOM 751 C CA . GLY A 1 107 ? -0.948 5.252 1.818 1.00 97.88 107 GLY A CA 1
ATOM 752 C C . GLY A 1 107 ? -1.207 3.960 2.600 1.00 97.88 107 GLY A C 1
ATOM 753 O O . GLY A 1 107 ? -2.097 3.922 3.450 1.00 97.88 107 GLY A O 1
ATOM 754 N N . ALA A 1 108 ? -0.398 2.920 2.382 1.00 97.94 108 ALA A N 1
ATOM 755 C CA . ALA A 1 108 ? -0.494 1.660 3.116 1.00 97.94 108 ALA A CA 1
ATOM 756 C C . ALA A 1 108 ? -0.187 1.832 4.613 1.00 97.94 108 ALA A C 1
ATOM 758 O O . ALA A 1 108 ? -0.915 1.298 5.455 1.00 97.94 108 ALA A O 1
ATOM 759 N N . ALA A 1 109 ? 0.842 2.611 4.958 1.00 97.81 109 ALA A N 1
ATOM 760 C CA . ALA A 1 109 ? 1.197 2.899 6.345 1.00 97.81 109 ALA A CA 1
ATOM 761 C C . ALA A 1 109 ? 0.084 3.670 7.078 1.00 97.81 109 ALA A C 1
ATOM 763 O O . ALA A 1 109 ? -0.310 3.295 8.185 1.00 97.81 109 ALA A O 1
ATOM 764 N N . GLU A 1 110 ? -0.472 4.707 6.448 1.00 97.44 110 GLU A N 1
ATOM 765 C CA . GLU A 1 110 ? -1.572 5.495 7.008 1.00 97.44 110 GLU A CA 1
ATOM 766 C C . GLU A 1 110 ? -2.856 4.675 7.170 1.00 97.44 110 GLU A C 1
ATOM 768 O O . GLU A 1 110 ? -3.513 4.750 8.212 1.00 97.44 110 GLU A O 1
ATOM 773 N N . ALA A 1 111 ? -3.215 3.868 6.168 1.00 97.75 111 ALA A N 1
ATOM 774 C CA . ALA A 1 111 ? -4.387 3.002 6.240 1.00 97.75 111 ALA A CA 1
ATOM 775 C C . ALA A 1 111 ? -4.234 1.948 7.350 1.00 97.75 111 ALA A C 1
ATOM 777 O O . ALA A 1 111 ? -5.170 1.725 8.120 1.00 97.75 111 ALA A O 1
ATOM 778 N N . SER A 1 112 ? -3.036 1.374 7.504 1.00 97.44 112 SER A N 1
ATOM 779 C CA . SER A 1 112 ? -2.722 0.447 8.597 1.00 97.44 112 SER A CA 1
ATOM 780 C C . SER A 1 112 ? -2.845 1.108 9.972 1.00 97.44 112 SER A C 1
ATOM 782 O O . SER A 1 112 ? -3.435 0.534 10.890 1.00 97.44 112 SER A O 1
ATOM 784 N N . ALA A 1 113 ? -2.342 2.336 10.122 1.00 98.12 113 ALA A N 1
ATOM 785 C CA . ALA A 1 113 ? -2.458 3.088 11.369 1.00 98.12 113 ALA A CA 1
ATOM 786 C C . ALA A 1 113 ? -3.926 3.379 11.727 1.00 98.12 113 ALA A C 1
ATOM 788 O O . ALA A 1 113 ? -4.339 3.150 12.866 1.00 98.12 113 ALA A O 1
ATOM 789 N N . LYS A 1 114 ? -4.735 3.812 10.750 1.00 97.50 114 LYS A N 1
ATOM 790 C CA . LYS A 1 114 ? -6.175 4.057 10.938 1.00 97.50 114 LYS A CA 1
ATOM 791 C C . LYS A 1 114 ? -6.937 2.785 11.306 1.00 97.50 114 LYS A C 1
ATOM 793 O O . LYS A 1 114 ? -7.797 2.837 12.181 1.00 97.50 114 LYS A O 1
ATOM 798 N N . ALA A 1 115 ? -6.611 1.651 10.687 1.00 98.00 115 ALA A N 1
ATOM 799 C CA . ALA A 1 115 ? -7.224 0.370 11.026 1.00 98.00 115 ALA A CA 1
ATOM 800 C C . ALA A 1 115 ? -6.937 -0.033 12.485 1.00 98.00 115 ALA A C 1
ATOM 802 O O . ALA A 1 115 ? -7.861 -0.395 13.210 1.00 98.00 115 ALA A O 1
ATOM 803 N N . LYS A 1 116 ? -5.687 0.114 12.951 1.00 97.38 116 LYS A N 1
ATOM 804 C CA . LYS A 1 116 ? -5.300 -0.182 14.346 1.00 97.38 116 LYS A CA 1
ATOM 805 C C . LYS A 1 116 ? -5.986 0.731 15.365 1.00 97.38 116 LYS A C 1
ATOM 807 O O . LYS A 1 116 ? -6.445 0.272 16.413 1.00 97.38 116 LYS A O 1
ATOM 812 N N . ASP A 1 117 ? -6.069 2.026 15.067 1.00 97.25 117 ASP A N 1
ATOM 813 C CA . ASP A 1 117 ? -6.787 2.983 15.916 1.00 97.25 117 ASP A CA 1
ATOM 814 C C . ASP A 1 117 ? -8.288 2.651 15.988 1.00 97.25 117 ASP A C 1
ATOM 816 O O . ASP A 1 117 ? -8.880 2.632 17.069 1.00 97.25 117 ASP A O 1
ATOM 820 N N . ALA A 1 118 ? -8.901 2.300 14.855 1.00 96.75 118 ALA A N 1
ATOM 821 C CA . ALA A 1 118 ? -10.297 1.883 14.809 1.00 96.75 118 ALA A CA 1
ATOM 822 C C . ALA A 1 118 ? -10.551 0.579 15.578 1.00 96.75 118 ALA A C 1
ATOM 824 O O . ALA A 1 118 ? -11.559 0.474 16.274 1.00 96.75 118 ALA A O 1
ATOM 825 N N . GLU A 1 119 ? -9.630 -0.383 15.525 1.00 96.56 119 GLU A N 1
ATOM 826 C CA . GLU A 1 119 ? -9.704 -1.617 16.313 1.00 96.56 119 GLU A CA 1
ATOM 827 C C . GLU A 1 119 ? -9.646 -1.331 17.822 1.00 96.56 119 GLU A C 1
ATOM 829 O O . GLU A 1 119 ? -10.456 -1.848 18.596 1.00 96.56 119 GLU A O 1
ATOM 834 N N . THR A 1 120 ? -8.774 -0.409 18.237 1.00 97.06 120 THR A N 1
ATOM 835 C CA . THR A 1 120 ? -8.689 0.047 19.633 1.00 97.06 120 THR A CA 1
ATOM 836 C C . THR A 1 120 ? -9.990 0.727 20.075 1.00 97.06 120 THR A C 1
ATOM 838 O O . THR A 1 120 ? -10.514 0.461 21.160 1.00 97.06 120 THR A O 1
ATOM 841 N N . LYS A 1 121 ? -10.568 1.577 19.217 1.00 95.94 121 LYS A N 1
ATOM 842 C CA . LYS A 1 121 ? -11.855 2.242 19.474 1.00 95.94 121 LYS A CA 1
ATOM 843 C C . LYS A 1 121 ? -13.022 1.261 19.515 1.00 95.94 121 LYS A C 1
ATOM 845 O O . LYS A 1 121 ? -13.900 1.431 20.359 1.00 95.94 121 LYS A O 1
ATOM 850 N N . LYS A 1 122 ? -13.022 0.231 18.662 1.00 97.12 122 LYS A N 1
ATOM 851 C CA . LYS A 1 122 ? -13.991 -0.873 18.705 1.00 97.12 122 LYS A CA 1
ATOM 852 C C . LYS A 1 122 ? -13.950 -1.561 20.067 1.00 97.12 122 LYS A C 1
ATOM 854 O O . LYS A 1 122 ? -15.000 -1.704 20.689 1.00 97.12 122 LYS A O 1
ATOM 859 N N . ALA A 1 123 ? -12.762 -1.934 20.548 1.00 96.25 123 ALA A N 1
ATOM 860 C CA . ALA A 1 123 ? -12.605 -2.575 21.854 1.00 96.25 123 ALA A CA 1
ATOM 861 C C . ALA A 1 123 ? -13.124 -1.676 22.991 1.00 96.25 123 ALA A C 1
ATOM 863 O O . ALA A 1 123 ? -13.985 -2.088 23.766 1.00 96.25 123 ALA A O 1
ATOM 864 N N . ALA A 1 124 ? -12.708 -0.406 23.016 1.00 96.12 124 ALA A N 1
ATOM 865 C CA . ALA A 1 124 ? -13.163 0.549 24.025 1.00 96.12 124 ALA A CA 1
ATOM 866 C C . ALA A 1 124 ? -14.685 0.797 23.984 1.00 96.12 124 ALA A C 1
ATOM 868 O O . ALA A 1 124 ? -15.318 0.964 25.027 1.00 96.12 124 ALA A O 1
ATOM 869 N N . ALA A 1 125 ? -15.292 0.838 22.794 1.00 96.00 125 ALA A N 1
ATOM 870 C CA . ALA A 1 125 ? -16.737 0.988 22.644 1.00 96.00 125 ALA A CA 1
ATOM 871 C C . ALA A 1 125 ? -17.491 -0.257 23.136 1.00 96.00 125 ALA A C 1
ATOM 873 O O . ALA A 1 125 ? -18.489 -0.118 23.842 1.00 96.00 125 ALA A O 1
ATOM 874 N N . ALA A 1 126 ? -16.982 -1.457 22.840 1.00 96.69 126 ALA A N 1
ATOM 875 C CA . ALA A 1 126 ? -17.544 -2.708 23.340 1.00 96.69 126 ALA A CA 1
ATOM 876 C C . ALA A 1 126 ? -17.488 -2.791 24.876 1.00 96.69 126 ALA A C 1
ATOM 878 O O . ALA A 1 126 ? -18.468 -3.181 25.509 1.00 96.69 126 ALA A O 1
ATOM 879 N N . ASP A 1 127 ? -16.385 -2.366 25.495 1.00 96.75 127 ASP A N 1
ATOM 880 C CA . ASP A 1 127 ? -16.260 -2.352 26.957 1.00 96.75 127 ASP A CA 1
ATOM 881 C C . ASP A 1 127 ? -17.209 -1.340 27.610 1.00 96.75 127 ASP A C 1
ATOM 883 O O . ASP A 1 127 ? -17.835 -1.638 28.631 1.00 96.75 127 ASP A O 1
ATOM 887 N N . ARG A 1 128 ? -17.397 -0.164 26.995 1.00 94.62 128 ARG A N 1
ATOM 888 C CA . ARG A 1 128 ? -18.406 0.809 27.448 1.00 94.62 128 ARG A CA 1
ATOM 889 C C . ARG A 1 128 ? -19.822 0.256 27.336 1.00 94.62 128 ARG A C 1
ATOM 891 O O . ARG A 1 128 ? -20.601 0.448 28.266 1.00 94.62 128 ARG A O 1
ATOM 898 N N . ALA A 1 129 ? -20.144 -0.435 26.243 1.00 94.94 129 ALA A N 1
ATOM 899 C CA . ALA A 1 129 ? -21.445 -1.073 26.062 1.00 94.94 129 ALA A CA 1
ATOM 900 C C . ALA A 1 129 ? -21.707 -2.136 27.136 1.00 94.94 129 ALA A C 1
ATOM 902 O O . ALA A 1 129 ? -22.768 -2.124 27.761 1.00 94.94 129 ALA A O 1
ATOM 903 N N . LYS A 1 130 ? -20.716 -2.984 27.444 1.00 94.25 130 LYS A N 1
ATOM 904 C CA . LYS A 1 130 ? -20.806 -3.950 28.552 1.00 94.25 130 LYS A CA 1
ATOM 905 C C . LYS A 1 130 ? -21.040 -3.250 29.891 1.00 94.25 130 LYS A C 1
ATOM 907 O O . LYS A 1 130 ? -21.979 -3.590 30.602 1.00 94.25 130 LYS A O 1
ATOM 912 N N . ALA A 1 131 ? -20.237 -2.238 30.220 1.00 92.94 131 ALA A N 1
ATOM 913 C CA . ALA A 1 131 ? -20.364 -1.511 31.482 1.00 92.94 131 ALA A CA 1
ATOM 914 C C . ALA A 1 131 ? -21.713 -0.778 31.620 1.00 92.94 131 ALA A C 1
ATOM 916 O O . ALA A 1 131 ? -22.278 -0.719 32.714 1.00 92.94 131 ALA A O 1
ATOM 917 N N . ALA A 1 132 ? -22.237 -0.217 30.527 1.00 91.94 132 ALA A N 1
ATOM 918 C CA . ALA A 1 132 ? -23.545 0.429 30.511 1.00 91.94 132 ALA A CA 1
ATOM 919 C C . ALA A 1 132 ? -24.678 -0.589 30.705 1.00 91.94 132 ALA A C 1
ATOM 921 O O . ALA A 1 132 ? -25.579 -0.342 31.507 1.00 91.94 132 ALA A O 1
ATOM 922 N N . ASN A 1 133 ? -24.588 -1.751 30.052 1.00 90.94 133 ASN A N 1
ATOM 923 C CA . ASN A 1 133 ? -25.535 -2.850 30.233 1.00 90.94 133 ASN A CA 1
ATOM 924 C C . ASN A 1 133 ? -25.545 -3.382 31.674 1.00 90.94 133 ASN A C 1
ATOM 926 O O . ASN A 1 133 ? -26.618 -3.564 32.242 1.00 90.94 133 ASN A O 1
ATOM 930 N N . GLU A 1 134 ? -24.382 -3.549 32.313 1.00 90.31 134 GLU A N 1
ATOM 931 C CA . GLU A 1 134 ? -24.308 -3.936 33.731 1.00 90.31 134 GLU A CA 1
ATOM 932 C C . GLU A 1 134 ? -25.008 -2.912 34.647 1.00 90.31 134 GLU A C 1
ATOM 934 O O . GLU A 1 134 ? -25.779 -3.290 35.526 1.00 90.31 134 GLU A O 1
ATOM 939 N N . LYS A 1 135 ? -24.814 -1.606 34.413 1.00 88.19 135 LYS A N 1
ATOM 940 C CA . LYS A 1 135 ? -25.454 -0.526 35.198 1.00 88.19 135 LYS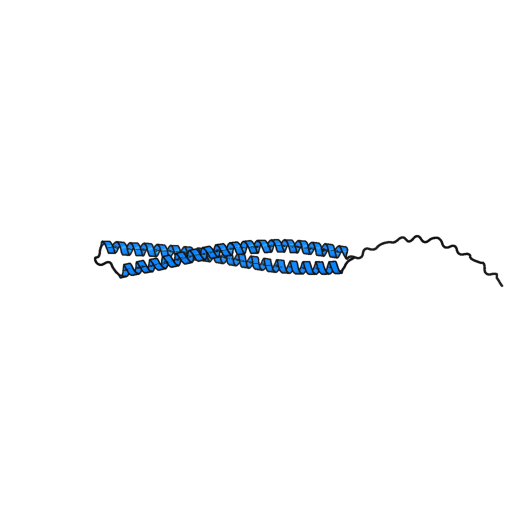 A CA 1
ATOM 941 C C . LYS A 1 135 ? -26.955 -0.351 34.929 1.00 88.19 135 LYS A C 1
ATOM 943 O O . LYS A 1 135 ? -27.656 0.292 35.720 1.00 88.19 135 LYS A O 1
ATOM 948 N N . ALA A 1 136 ? -27.441 -0.859 33.801 1.00 87.69 136 ALA A N 1
ATOM 949 C CA . ALA A 1 136 ? -28.855 -0.866 33.445 1.00 87.69 136 ALA A CA 1
ATOM 950 C C . ALA A 1 136 ? -29.610 -2.075 34.030 1.00 87.69 136 ALA A C 1
ATOM 952 O O . ALA A 1 136 ? -30.830 -2.169 33.898 1.00 87.69 136 ALA A O 1
ATOM 953 N N . LYS A 1 137 ? -28.927 -2.998 34.717 1.00 85.44 137 LYS A N 1
ATOM 954 C CA . LYS A 1 137 ? -29.614 -4.070 35.440 1.00 85.44 137 LYS A CA 1
ATOM 955 C C . LYS A 1 137 ? -30.370 -3.488 36.647 1.00 85.44 137 LYS A C 1
ATOM 957 O O . LYS A 1 137 ? -29.815 -2.652 37.367 1.00 85.44 137 LYS A O 1
ATOM 962 N N . PRO A 1 138 ? -31.631 -3.890 36.885 1.00 78.12 138 PRO A N 1
ATOM 963 C CA . PRO A 1 138 ? -32.325 -3.571 38.127 1.00 78.12 138 PRO A CA 1
ATOM 964 C C . PRO A 1 138 ? -31.572 -4.168 39.320 1.00 78.12 138 PRO A C 1
ATOM 966 O O . PRO A 1 138 ? -31.192 -5.334 39.293 1.00 78.12 138 PRO A O 1
ATOM 969 N N . THR A 1 139 ? -31.361 -3.368 40.362 1.00 75.69 139 THR A N 1
ATOM 970 C CA . THR A 1 139 ? -30.851 -3.824 41.660 1.00 75.69 139 THR A CA 1
ATOM 971 C C . THR A 1 139 ? -32.000 -3.895 42.651 1.00 75.69 139 THR A C 1
ATOM 973 O O . THR A 1 139 ? -32.676 -2.885 42.861 1.00 75.69 139 THR A O 1
ATOM 976 N N . ASP A 1 140 ? -32.186 -5.052 43.281 1.00 73.06 140 ASP A N 1
ATOM 977 C CA . ASP A 1 140 ? -33.126 -5.207 44.388 1.00 73.06 140 ASP A CA 1
ATOM 978 C C . ASP A 1 140 ? -32.640 -4.410 45.604 1.00 73.06 140 ASP A C 1
ATOM 980 O O . ASP A 1 140 ? -31.515 -4.581 46.078 1.00 73.06 140 ASP A O 1
ATOM 984 N N . VAL A 1 141 ? -33.492 -3.519 46.113 1.00 69.81 141 VAL A N 1
ATOM 985 C CA . VAL A 1 141 ? -33.236 -2.756 47.339 1.00 69.81 141 VAL A CA 1
ATOM 986 C C . VAL A 1 141 ? -34.187 -3.268 48.411 1.00 69.81 141 VAL A C 1
ATOM 988 O O . VAL A 1 141 ? -35.399 -3.095 48.307 1.00 69.81 141 VAL A O 1
ATOM 991 N N . THR A 1 142 ? -33.643 -3.890 49.457 1.00 70.25 142 THR A N 1
ATOM 992 C CA . THR A 1 142 ? -34.433 -4.266 50.637 1.00 70.25 142 THR A CA 1
ATOM 993 C C . THR A 1 142 ? -34.540 -3.056 51.557 1.00 70.25 142 THR A C 1
ATOM 995 O O . THR A 1 142 ? -33.540 -2.617 52.123 1.00 70.25 142 THR A O 1
ATOM 998 N N . ILE A 1 143 ? -35.746 -2.506 51.704 1.00 69.94 143 ILE A N 1
ATOM 999 C CA . ILE A 1 143 ? -36.035 -1.436 52.664 1.00 69.94 143 ILE A CA 1
ATOM 1000 C C . ILE A 1 143 ? -36.691 -2.066 53.891 1.00 69.94 143 ILE A C 1
ATOM 1002 O O . ILE A 1 143 ? -37.838 -2.506 53.834 1.00 69.94 143 ILE A O 1
ATOM 1006 N N . THR A 1 144 ? -35.978 -2.090 55.015 1.00 69.19 144 THR A N 1
ATOM 1007 C CA . THR A 1 144 ? -36.556 -2.496 56.301 1.00 69.19 144 THR A CA 1
ATOM 1008 C C . THR A 1 144 ? -37.312 -1.312 56.898 1.00 69.19 144 THR A C 1
ATOM 1010 O O . THR A 1 144 ? -36.713 -0.415 57.489 1.00 69.19 144 THR A O 1
ATOM 1013 N N . ALA A 1 145 ? -38.634 -1.288 56.727 1.00 72.12 145 ALA A N 1
ATOM 1014 C CA . ALA A 1 145 ? -39.495 -0.280 57.335 1.00 72.12 145 ALA A CA 1
ATOM 1015 C C . ALA A 1 145 ? -39.896 -0.712 58.755 1.00 72.12 145 ALA A C 1
ATOM 1017 O O . ALA A 1 145 ? -40.725 -1.602 58.932 1.00 72.12 145 ALA A O 1
ATOM 1018 N N . TYR A 1 146 ? -39.323 -0.068 59.773 1.00 73.81 146 TYR A N 1
ATOM 1019 C CA . TYR A 1 146 ? -39.820 -0.172 61.145 1.00 73.81 146 TYR A CA 1
ATOM 1020 C C . TYR A 1 146 ? -40.983 0.809 61.327 1.00 73.81 146 TYR A C 1
ATOM 1022 O O . TYR A 1 146 ? -40.773 2.017 61.418 1.00 73.81 146 TYR A O 1
ATOM 1030 N N . SER A 1 147 ? -42.218 0.304 61.361 1.00 79.06 147 SER A N 1
ATOM 1031 C CA . SER A 1 147 ? -43.385 1.097 61.762 1.00 79.06 147 SER A CA 1
ATOM 1032 C C . SER A 1 147 ? -43.494 1.164 63.286 1.00 79.06 147 SER A C 1
ATOM 1034 O O . SER A 1 147 ? -43.189 0.190 63.976 1.00 79.06 147 SER A O 1
ATOM 1036 N N . ALA A 1 148 ? -43.977 2.288 63.820 1.00 77.25 148 ALA A N 1
ATOM 1037 C CA . ALA A 1 148 ? -44.308 2.390 65.240 1.00 77.25 148 ALA A CA 1
ATOM 1038 C C . ALA A 1 148 ? -45.407 1.367 65.624 1.00 77.25 148 ALA A C 1
ATOM 1040 O O . ALA A 1 148 ? -46.312 1.132 64.816 1.00 77.25 148 ALA A O 1
ATOM 1041 N N . PRO A 1 149 ? -45.362 0.764 66.829 1.00 75.50 149 PRO A N 1
ATOM 1042 C CA . PRO A 1 149 ? -46.413 -0.133 67.306 1.00 75.50 149 PRO A CA 1
ATOM 1043 C C . PRO A 1 149 ? -47.772 0.576 67.349 1.00 75.50 149 PRO A C 1
ATOM 1045 O O . PRO A 1 149 ? -47.883 1.674 67.894 1.00 75.50 149 PRO A O 1
ATOM 1048 N N . ILE A 1 150 ? -48.808 -0.060 66.799 1.00 77.44 150 ILE A N 1
ATOM 1049 C CA . ILE A 1 150 ? -50.188 0.433 66.869 1.00 77.44 150 ILE A CA 1
ATOM 1050 C C . ILE A 1 150 ? -50.888 -0.262 68.038 1.00 77.44 150 ILE A C 1
ATOM 1052 O O . ILE A 1 150 ? -50.993 -1.488 68.068 1.00 77.44 150 ILE A O 1
ATOM 1056 N N . THR A 1 151 ? -51.386 0.522 68.992 1.00 74.00 151 THR A N 1
ATOM 1057 C CA . THR A 1 151 ? -52.157 0.023 70.137 1.00 74.00 151 THR A CA 1
ATOM 1058 C C . THR A 1 151 ? -53.647 0.035 69.805 1.00 74.00 151 THR A C 1
ATOM 1060 O O . THR A 1 151 ? -54.221 1.097 69.567 1.00 74.00 151 THR A O 1
ATOM 1063 N N . PHE A 1 152 ? -54.300 -1.127 69.835 1.00 71.56 152 PHE A N 1
ATOM 1064 C CA . PHE A 1 152 ? -55.757 -1.227 69.735 1.00 71.56 152 PHE A CA 1
ATOM 1065 C C . PHE A 1 152 ? -56.388 -1.193 71.131 1.00 71.56 152 PHE A C 1
ATOM 1067 O O . PHE A 1 152 ? -56.048 -2.007 71.988 1.00 71.56 152 PHE A O 1
ATOM 1074 N N . GLN A 1 153 ? -57.343 -0.286 71.361 1.00 70.50 153 GLN A N 1
ATOM 1075 C CA . GLN A 1 153 ? -58.271 -0.415 72.486 1.00 70.50 153 GLN A CA 1
ATOM 1076 C C . GLN A 1 153 ? -59.409 -1.351 72.080 1.00 70.50 153 GLN A C 1
ATOM 1078 O O . GLN A 1 153 ? -60.343 -0.948 71.388 1.00 70.50 153 GLN A O 1
ATOM 1083 N N . VAL A 1 154 ? -59.333 -2.604 72.524 1.00 74.00 154 VAL A N 1
ATOM 1084 C CA . VAL A 1 154 ? -60.462 -3.534 72.443 1.00 74.00 154 VAL A CA 1
ATOM 1085 C C . VAL A 1 154 ? -61.449 -3.149 73.540 1.00 74.00 154 VAL A C 1
ATOM 1087 O O . VAL A 1 154 ? -61.201 -3.393 74.720 1.00 74.00 154 VAL A O 1
ATOM 1090 N N . LYS A 1 155 ? -62.562 -2.513 73.161 1.00 68.88 155 LYS A N 1
ATOM 1091 C CA . LYS A 1 155 ? -63.715 -2.383 74.056 1.00 68.88 155 LYS A CA 1
ATOM 1092 C C . LYS A 1 155 ? -64.490 -3.702 74.005 1.00 68.88 155 LYS A C 1
ATOM 1094 O O . LYS A 1 155 ? -64.884 -4.096 72.908 1.00 68.88 155 LYS A O 1
ATOM 1099 N N . PRO A 1 156 ? -64.678 -4.403 75.135 1.00 68.38 156 PRO A N 1
ATOM 1100 C CA . PRO A 1 156 ? -65.480 -5.616 75.150 1.00 68.38 156 PRO A CA 1
ATOM 1101 C C . PRO A 1 156 ? -66.931 -5.272 74.797 1.00 68.38 156 PRO A C 1
ATOM 1103 O O . PRO A 1 156 ? -67.500 -4.323 75.334 1.00 68.38 156 PRO A O 1
ATOM 1106 N N . GLU A 1 157 ? -67.508 -6.034 73.873 1.00 62.25 157 GLU A N 1
ATOM 1107 C CA . GLU A 1 157 ? -68.924 -5.958 73.529 1.00 62.25 157 GLU A CA 1
ATOM 1108 C C . GLU A 1 157 ? -69.732 -6.524 74.708 1.00 62.25 157 GLU A C 1
ATOM 1110 O O . GLU A 1 157 ? -69.562 -7.685 75.094 1.00 62.25 157 GLU A O 1
ATOM 1115 N N . GLU A 1 158 ? -70.551 -5.683 75.348 1.00 57.97 158 GLU A N 1
ATOM 1116 C CA . GLU A 1 158 ? -71.448 -6.123 76.415 1.00 57.97 158 GLU A CA 1
ATOM 1117 C C . GLU A 1 158 ? -72.479 -7.097 75.835 1.00 57.97 158 GLU A C 1
ATOM 1119 O O . GLU A 1 158 ? -73.290 -6.749 74.976 1.00 57.97 158 GLU A O 1
ATOM 1124 N N . LYS A 1 159 ? -72.411 -8.344 76.313 1.00 53.09 159 LYS A N 1
ATOM 1125 C CA . LYS A 1 159 ? -73.335 -9.428 75.975 1.00 53.09 159 LYS A CA 1
ATOM 1126 C C . LYS A 1 159 ? -74.778 -9.018 76.293 1.00 53.09 159 LYS A C 1
ATOM 1128 O O . LYS A 1 159 ? -75.061 -8.640 77.430 1.00 53.09 159 LYS A O 1
ATOM 1133 N N . LYS A 1 160 ? -75.678 -9.173 75.320 1.00 47.62 160 LYS A N 1
ATOM 1134 C CA . LYS A 1 160 ? -77.117 -9.342 75.568 1.00 47.62 160 LYS A CA 1
ATOM 1135 C C . LYS A 1 160 ? -77.477 -10.818 75.567 1.00 47.62 160 LYS A C 1
ATOM 1137 O O . LYS A 1 160 ? -76.878 -11.555 74.752 1.00 47.62 160 LYS A O 1
#

pLDDT: mean 90.13, std 11.59, range [47.62, 98.38]

Foldseek 3Di:
DDVVQLVVLVVQLVVLVVQLVVLVVQLVVLVVQLVVLVVQLVVLVVQLVVLVVQLVVLVVVQVVQVVPDPPGDPVSVVSNVVSVVSNVVSVVSNVVSVVSNVVSVVSSVVSVVSSVVSVVSSVVSVVSSVVSVVVPDDDDDDDDDDDDDDDDDDDDDDDD

Radius of gyration: 41.07 Å; chains: 1; bounding box: 113×20×121 Å

Sequence (160 aa):
NNPEAAKAADEGAKLAEKLAADLAAESRKAADAFAAAIKAAEAAAAQLKVAAEKFAAAKTAAEKTQSNAEPPDADLIAARDAAEKEAEAAVEKDKMAGEARITAEKGAAEASAKAKDAETKKAAAADRAKAANEKAKPTDVTITAYSAPITFQVKPEEKK

Secondary structure (DSSP, 8-state):
--HHHHHHHHHHHHHHHHHHHHHHHHHHHHHHHHHHHHHHHHHHHHHHHHHHHHHHHHHHHHHHHHTT-SSP-HHHHHHHHHHHHHHHHHHHHHHHHHHHHHHHHHHHHHHHHHHHHHHHHHHHHHHHHHHHHHHTSPPP------PPPPPP--PPP---